Protein AF-A0A9E3NSI9-F1 (afdb_monomer)

pLDDT: mean 85.58, std 18.09, range [48.59, 98.81]

Nearest PDB structures (foldseek):
  7jq6-assembly1_A  TM=6.348E-01  e=1.529E+00  Lactococcus phage asccphi28
  7lbm-assembly1_r  TM=4.395E-01  e=1.740E+00  Homo sapiens
  5lbk-assembly2_B  TM=4.053E-01  e=9.943E+00  Arabidopsis thaliana

Sequence (102 aa):
MRRFIFSGLLVGLAVVGVSDRARAKPANVFQILTGFGAKETCSCAFVVEQSDDYCLAFGSQEGYDQVITIDRAAKTATSSFGGNVRTARFTEAQGCLIDPLP

Structure (mmCIF, N/CA/C/O backbone):
data_AF-A0A9E3NSI9-F1
#
_entry.id   AF-A0A9E3NSI9-F1
#
loop_
_atom_site.group_PDB
_atom_site.id
_atom_site.type_symbol
_atom_site.label_atom_id
_atom_site.label_alt_id
_atom_site.label_comp_id
_atom_site.label_asym_id
_atom_site.label_entity_id
_atom_site.label_seq_id
_atom_site.pdbx_PDB_ins_code
_atom_site.Cartn_x
_atom_site.Cartn_y
_atom_site.Cartn_z
_atom_site.occupancy
_atom_site.B_iso_or_equiv
_atom_site.auth_seq_id
_atom_site.auth_comp_id
_atom_site.auth_asym_id
_atom_site.auth_atom_id
_atom_site.pdbx_PDB_model_num
ATOM 1 N N . MET A 1 1 ? 18.833 38.814 35.121 1.00 48.59 1 MET A N 1
ATOM 2 C CA . MET A 1 1 ? 18.544 37.365 35.273 1.00 48.59 1 MET A CA 1
ATOM 3 C C . MET A 1 1 ? 17.462 36.834 34.322 1.00 48.59 1 MET A C 1
ATOM 5 O O . MET A 1 1 ? 17.569 35.701 33.891 1.00 48.59 1 MET A O 1
ATOM 9 N N . ARG A 1 2 ? 16.474 37.638 33.894 1.00 51.00 2 ARG A N 1
ATOM 10 C CA . ARG A 1 2 ? 15.369 37.218 32.998 1.00 51.00 2 ARG A CA 1
ATOM 11 C C . ARG A 1 2 ? 15.740 36.981 31.514 1.00 51.00 2 ARG A C 1
ATOM 13 O O . ARG A 1 2 ? 14.941 36.427 30.775 1.00 51.00 2 ARG A O 1
ATOM 20 N N . ARG A 1 3 ? 16.939 37.400 31.077 1.00 49.62 3 ARG A N 1
ATOM 21 C CA . ARG A 1 3 ? 17.411 37.316 29.675 1.00 49.62 3 ARG A CA 1
ATOM 22 C C . ARG A 1 3 ? 18.054 35.974 29.294 1.00 49.62 3 ARG A C 1
ATOM 24 O O . ARG A 1 3 ? 18.060 35.638 28.121 1.00 49.62 3 ARG A O 1
ATOM 31 N N . PHE A 1 4 ? 18.545 35.199 30.262 1.00 49.28 4 PHE A N 1
ATOM 32 C CA . PHE A 1 4 ? 19.201 33.910 29.992 1.00 49.28 4 PHE A CA 1
ATOM 33 C C . PHE A 1 4 ? 18.216 32.746 29.805 1.00 49.28 4 PHE A C 1
ATOM 35 O O . PHE A 1 4 ? 18.570 31.728 29.223 1.00 49.28 4 PHE A O 1
ATOM 42 N N . ILE A 1 5 ? 16.966 32.912 30.247 1.00 55.47 5 ILE A N 1
ATOM 43 C CA . ILE A 1 5 ? 15.930 31.872 30.167 1.00 55.47 5 ILE A CA 1
ATOM 44 C C . ILE A 1 5 ? 15.384 31.747 28.733 1.00 55.47 5 ILE A C 1
ATOM 46 O O . ILE A 1 5 ? 15.110 30.646 28.265 1.00 55.47 5 ILE A O 1
ATOM 50 N N . PHE A 1 6 ? 15.295 32.858 27.995 1.00 51.41 6 PHE A N 1
ATOM 51 C CA . PHE A 1 6 ? 14.775 32.857 26.623 1.00 51.41 6 PHE A CA 1
ATOM 52 C C . PHE A 1 6 ? 15.732 32.213 25.611 1.00 51.41 6 PHE A C 1
ATOM 54 O O . PHE A 1 6 ? 15.281 31.522 24.701 1.00 51.41 6 PHE A O 1
ATOM 61 N N . SER A 1 7 ? 17.047 32.370 25.792 1.00 53.59 7 SER A N 1
ATOM 62 C CA . SER A 1 7 ? 18.036 31.771 24.886 1.00 53.59 7 SER A CA 1
ATOM 63 C C . SER A 1 7 ? 18.140 30.251 25.041 1.00 53.59 7 SER A C 1
ATOM 65 O O . SER A 1 7 ? 18.343 29.556 24.051 1.00 53.59 7 SER A O 1
ATOM 67 N N . GLY A 1 8 ? 17.945 29.715 26.253 1.00 55.41 8 GLY A N 1
ATOM 68 C CA . GLY A 1 8 ? 17.927 28.264 26.480 1.00 55.41 8 GLY A CA 1
ATOM 69 C C . GLY A 1 8 ? 16.715 27.573 25.847 1.00 55.41 8 GLY A C 1
ATOM 70 O O . GLY A 1 8 ? 16.844 26.479 25.302 1.00 55.41 8 GLY A O 1
ATOM 71 N N . LEU A 1 9 ? 15.554 28.236 25.851 1.00 54.72 9 LEU A N 1
ATOM 72 C CA . LEU A 1 9 ? 14.319 27.701 25.271 1.00 54.72 9 LEU A CA 1
ATOM 73 C C . LEU A 1 9 ? 14.382 27.618 23.733 1.00 54.72 9 LEU A C 1
ATOM 75 O O . LEU A 1 9 ? 13.949 26.627 23.150 1.00 54.72 9 LEU A O 1
ATOM 79 N N . LEU A 1 10 ? 14.967 28.628 23.079 1.00 54.16 10 LEU A N 1
ATOM 80 C CA . LEU A 1 10 ? 15.146 28.654 21.620 1.00 54.16 10 LEU A CA 1
ATOM 81 C C . LEU A 1 10 ? 16.153 27.604 21.132 1.00 54.16 10 LEU A C 1
ATOM 83 O O . LEU A 1 10 ? 15.915 26.963 20.111 1.00 54.16 10 LEU A O 1
ATOM 87 N N . VAL A 1 11 ? 17.241 27.379 21.878 1.00 57.78 11 VAL A N 1
ATOM 88 C CA . VAL A 1 11 ? 18.192 26.299 21.571 1.00 57.78 11 VAL A CA 1
ATOM 89 C C . VAL A 1 11 ? 17.545 24.931 21.811 1.00 57.78 11 VAL A C 1
ATOM 91 O O . VAL A 1 11 ? 17.692 24.046 20.976 1.00 57.78 11 VAL A O 1
ATOM 94 N N . GLY A 1 12 ? 16.757 24.765 22.879 1.00 55.59 12 GLY A N 1
ATOM 95 C CA . GLY A 1 12 ? 16.024 23.524 23.152 1.00 55.59 12 GLY A CA 1
ATOM 96 C C . GLY A 1 12 ? 15.025 23.142 22.053 1.00 55.59 12 GLY A C 1
ATOM 97 O O . GLY A 1 12 ? 15.017 21.994 21.614 1.00 55.59 12 GLY A O 1
ATOM 98 N N . LEU A 1 13 ? 14.236 24.097 21.542 1.00 54.81 13 LEU A N 1
ATOM 99 C CA . LEU A 1 13 ? 13.312 23.841 20.425 1.00 54.81 13 LEU A CA 1
ATOM 100 C C . LEU A 1 13 ? 14.035 23.506 19.112 1.00 54.81 13 LEU A C 1
ATOM 102 O O . LEU A 1 13 ? 13.532 22.699 18.330 1.00 54.81 13 LEU A O 1
ATOM 106 N N . ALA A 1 14 ? 15.215 24.085 18.875 1.00 54.88 14 ALA A N 1
ATOM 107 C CA . ALA A 1 14 ? 15.979 23.816 17.663 1.00 54.88 14 ALA A CA 1
ATOM 108 C C . ALA A 1 14 ? 16.487 22.366 17.597 1.00 54.88 14 ALA A C 1
ATOM 110 O O . ALA A 1 14 ? 16.517 21.807 16.508 1.00 54.88 14 ALA A O 1
ATOM 111 N N . VAL A 1 15 ? 16.830 21.728 18.726 1.00 53.66 15 VAL A N 1
ATOM 112 C CA . VAL A 1 15 ? 17.347 20.341 18.735 1.00 53.66 15 VAL A CA 1
ATOM 113 C C . VAL A 1 15 ? 16.232 19.299 18.556 1.00 53.66 15 VAL A C 1
ATOM 115 O O . VAL A 1 15 ? 16.437 18.276 17.900 1.00 53.66 15 VAL A O 1
ATOM 118 N N . VAL A 1 16 ? 15.024 19.562 19.067 1.00 54.03 16 VAL A N 1
ATOM 119 C CA . VAL A 1 16 ? 13.894 18.622 18.934 1.00 54.03 16 VAL A CA 1
ATOM 120 C C . VAL A 1 16 ? 13.405 18.539 17.480 1.00 54.03 16 VAL A C 1
ATOM 122 O O . VAL A 1 16 ? 13.067 17.456 17.012 1.00 54.03 16 VAL A O 1
ATOM 125 N N . GLY A 1 17 ? 13.470 19.638 16.719 1.00 49.22 17 GLY A N 1
ATOM 126 C CA . GLY A 1 17 ? 13.023 19.679 15.319 1.00 49.22 17 GLY A CA 1
ATOM 127 C C . GLY A 1 17 ? 13.927 18.972 14.294 1.00 49.22 17 GLY A C 1
ATOM 128 O O . GLY A 1 17 ? 13.487 18.730 13.172 1.00 49.22 17 GLY A O 1
ATOM 129 N N . VAL A 1 18 ? 15.177 18.626 14.636 1.00 52.16 18 VAL A N 1
ATOM 130 C CA . VAL A 1 18 ? 16.121 17.972 13.691 1.00 52.16 18 VAL A CA 1
ATOM 131 C C . VAL A 1 18 ? 16.084 16.442 13.781 1.00 52.16 18 VAL A C 1
ATOM 133 O O . VAL A 1 18 ? 16.590 15.751 12.896 1.00 52.16 18 VAL A O 1
ATOM 136 N N . SER A 1 19 ? 15.475 15.893 14.833 1.00 52.62 19 SER A N 1
ATOM 137 C CA . SER A 1 19 ? 15.601 14.469 15.166 1.00 52.62 19 SER A CA 1
ATOM 138 C C . SER A 1 19 ? 14.873 13.533 14.190 1.00 52.62 19 SER A C 1
ATOM 140 O O . SER A 1 19 ? 15.331 12.410 13.979 1.00 52.62 19 SER A O 1
ATOM 142 N N . ASP A 1 20 ? 13.806 13.990 13.527 1.00 53.47 20 ASP A N 1
ATOM 143 C CA . ASP A 1 20 ? 13.066 13.148 12.574 1.00 53.47 20 ASP A CA 1
ATOM 144 C C . ASP A 1 20 ? 13.767 13.003 11.219 1.00 53.47 20 ASP A C 1
ATOM 146 O O . ASP A 1 20 ? 13.702 11.945 10.592 1.00 53.47 20 ASP A O 1
ATOM 150 N N . ARG A 1 21 ? 14.519 14.020 10.772 1.00 52.22 21 ARG A N 1
ATOM 151 C CA . ARG A 1 21 ? 15.259 13.927 9.500 1.00 52.22 21 ARG A CA 1
ATOM 152 C C . ARG A 1 21 ? 16.461 12.994 9.579 1.00 52.22 21 ARG A C 1
ATOM 154 O O . ARG A 1 21 ? 16.804 12.374 8.578 1.00 52.22 21 ARG A O 1
ATOM 161 N N . ALA A 1 22 ? 17.054 12.837 10.762 1.00 54.09 22 ALA A N 1
ATOM 162 C CA . ALA A 1 22 ? 18.193 11.945 10.975 1.00 54.09 22 ALA A CA 1
ATOM 163 C C . ALA A 1 22 ? 17.852 10.448 10.798 1.00 54.09 22 ALA A C 1
ATOM 165 O O . ALA A 1 22 ? 18.760 9.626 10.712 1.00 54.09 22 ALA A O 1
ATOM 166 N N . ARG A 1 23 ? 16.561 10.082 10.733 1.00 61.47 23 ARG A N 1
ATOM 167 C CA . ARG A 1 23 ? 16.087 8.693 10.578 1.00 61.47 23 ARG A CA 1
ATOM 168 C C . ARG A 1 23 ? 15.580 8.354 9.174 1.00 61.47 23 ARG A C 1
ATOM 170 O O . ARG A 1 23 ? 15.187 7.212 8.940 1.00 61.47 23 ARG A O 1
ATOM 177 N N . ALA A 1 24 ? 15.572 9.310 8.245 1.00 68.94 24 ALA A N 1
ATOM 178 C CA . ALA A 1 24 ? 15.135 9.054 6.879 1.00 68.94 24 ALA A CA 1
ATOM 179 C C . ALA A 1 24 ? 16.145 8.137 6.169 1.00 68.94 24 ALA A C 1
ATOM 181 O O . ALA A 1 24 ? 17.258 8.550 5.846 1.00 68.94 24 ALA A O 1
ATOM 182 N N . LYS A 1 25 ? 15.757 6.879 5.933 1.00 77.31 25 LYS A N 1
ATOM 183 C CA . LYS A 1 25 ? 16.538 5.961 5.100 1.00 77.31 25 LYS A CA 1
ATOM 184 C C . LYS A 1 25 ? 16.497 6.432 3.637 1.00 77.31 25 LYS A C 1
ATOM 186 O O . LYS A 1 25 ? 15.431 6.853 3.180 1.00 77.31 25 LYS A O 1
ATOM 191 N N . PRO A 1 26 ? 17.610 6.345 2.889 1.00 83.44 26 PRO A N 1
ATOM 192 C CA . PRO A 1 26 ? 17.588 6.609 1.456 1.00 83.44 26 PRO A CA 1
ATOM 193 C C . PRO A 1 26 ? 16.648 5.611 0.767 1.00 83.44 26 PRO A C 1
ATOM 195 O O . PRO A 1 26 ? 16.722 4.410 1.015 1.00 83.44 26 PRO A O 1
ATOM 198 N N . ALA A 1 27 ? 15.764 6.119 -0.090 1.00 86.06 27 ALA A N 1
ATOM 199 C CA . ALA A 1 27 ? 14.843 5.319 -0.888 1.00 86.06 27 ALA A CA 1
ATOM 200 C C . ALA A 1 27 ? 15.154 5.512 -2.370 1.00 86.06 27 ALA A C 1
ATOM 202 O O . ALA A 1 27 ? 15.372 6.641 -2.815 1.00 86.06 27 ALA A O 1
ATOM 203 N N . ASN A 1 28 ? 15.148 4.430 -3.145 1.00 91.62 28 ASN A N 1
ATOM 204 C CA . ASN A 1 28 ? 15.203 4.546 -4.599 1.00 91.62 28 ASN A CA 1
ATOM 205 C C . ASN A 1 28 ? 13.834 4.983 -5.160 1.00 91.62 28 ASN A C 1
ATOM 207 O O . ASN A 1 28 ? 12.803 4.870 -4.492 1.00 91.62 28 ASN A O 1
ATOM 211 N N . VAL A 1 29 ? 13.812 5.467 -6.405 1.00 93.06 29 VAL A N 1
ATOM 212 C CA . VAL A 1 29 ? 12.585 5.988 -7.032 1.00 93.06 29 VAL A CA 1
ATOM 213 C C . VAL A 1 29 ? 11.452 4.956 -7.082 1.00 93.06 29 VAL A C 1
ATOM 215 O O . VAL A 1 29 ? 10.301 5.309 -6.855 1.00 93.06 29 VAL A O 1
ATOM 218 N N . PHE A 1 30 ? 11.757 3.672 -7.281 1.00 94.50 30 PHE A N 1
ATOM 219 C CA . PHE A 1 30 ? 10.748 2.613 -7.337 1.00 94.50 30 PHE A CA 1
ATOM 220 C C . PHE A 1 30 ? 10.207 2.240 -5.955 1.00 94.50 30 PHE A C 1
ATOM 222 O O . PHE A 1 30 ? 9.034 1.899 -5.826 1.00 94.50 30 PHE A O 1
ATOM 229 N N . GLN A 1 31 ? 11.015 2.362 -4.901 1.00 94.38 31 GLN A N 1
ATOM 230 C CA . GLN A 1 31 ? 10.556 2.232 -3.516 1.00 94.38 31 GLN A CA 1
ATOM 231 C C . GLN A 1 31 ? 9.632 3.382 -3.110 1.00 94.38 31 GLN A C 1
ATOM 233 O O . GLN A 1 31 ? 8.729 3.166 -2.300 1.00 94.38 31 GLN A O 1
ATOM 238 N N . ILE A 1 32 ? 9.857 4.584 -3.649 1.00 93.94 32 ILE A N 1
ATOM 239 C CA . ILE A 1 32 ? 8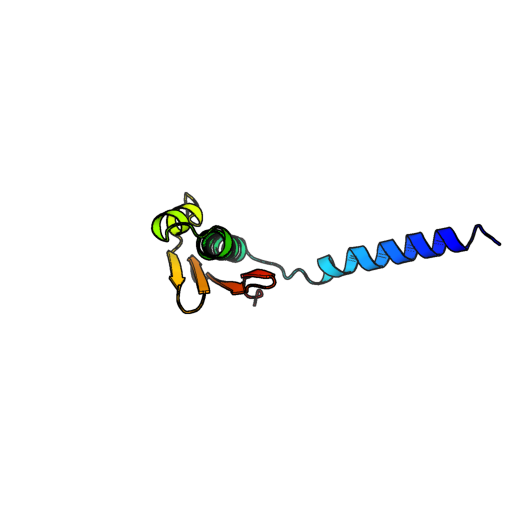.962 5.734 -3.467 1.00 93.94 32 ILE A CA 1
ATOM 240 C C . ILE A 1 32 ? 7.669 5.506 -4.249 1.00 93.94 32 ILE A C 1
ATOM 242 O O . ILE A 1 32 ? 6.599 5.613 -3.662 1.00 93.94 32 ILE A O 1
ATOM 246 N N . LEU A 1 33 ? 7.774 5.133 -5.527 1.00 95.50 33 LEU A N 1
ATOM 247 C CA . LEU A 1 33 ? 6.644 4.852 -6.416 1.00 95.50 33 LEU A CA 1
ATOM 248 C C . LEU A 1 33 ? 5.688 3.819 -5.806 1.00 95.50 33 LEU A C 1
ATOM 250 O O . LEU A 1 33 ? 4.517 4.104 -5.578 1.00 95.50 33 LEU A O 1
ATOM 254 N N . THR A 1 34 ? 6.217 2.646 -5.456 1.00 96.94 34 THR A N 1
ATOM 255 C CA . THR A 1 34 ? 5.431 1.560 -4.851 1.00 96.94 34 THR A CA 1
ATOM 256 C C . THR A 1 34 ? 4.948 1.912 -3.445 1.00 96.94 34 THR A C 1
ATOM 258 O O . THR A 1 34 ? 3.831 1.572 -3.065 1.00 96.94 34 THR A O 1
ATOM 261 N N . GLY A 1 35 ? 5.742 2.648 -2.661 1.00 96.69 35 GLY A N 1
ATOM 262 C CA . GLY A 1 35 ? 5.310 3.144 -1.353 1.00 96.69 35 GLY A CA 1
ATOM 263 C C . GLY A 1 35 ? 4.115 4.097 -1.455 1.00 96.69 35 GLY A C 1
ATOM 264 O O . GLY A 1 35 ? 3.163 3.965 -0.685 1.00 96.69 35 GLY A O 1
ATOM 265 N N . PHE A 1 36 ? 4.147 5.018 -2.420 1.00 95.88 36 PHE A N 1
ATOM 266 C CA . PHE A 1 36 ? 3.051 5.940 -2.712 1.00 95.88 36 PHE A CA 1
ATOM 267 C C . PHE A 1 36 ? 1.803 5.177 -3.157 1.00 95.88 36 PHE A C 1
ATOM 269 O O . PHE A 1 36 ? 0.762 5.307 -2.518 1.00 95.88 36 PHE A O 1
ATOM 276 N N . GLY A 1 37 ? 1.930 4.304 -4.164 1.00 97.75 37 GLY A N 1
ATOM 277 C CA . GLY A 1 37 ? 0.816 3.495 -4.663 1.00 97.75 37 GLY A CA 1
ATOM 278 C C . GLY A 1 37 ? 0.141 2.682 -3.556 1.00 97.75 37 GLY A C 1
ATOM 279 O O . GLY A 1 37 ? -1.081 2.713 -3.421 1.00 97.75 37 GLY A O 1
ATOM 280 N N . ALA A 1 38 ? 0.920 2.024 -2.690 1.00 98.38 38 ALA A N 1
ATOM 281 C CA . ALA A 1 38 ? 0.377 1.280 -1.553 1.00 98.38 38 ALA A CA 1
ATOM 282 C C . ALA A 1 38 ? -0.358 2.190 -0.548 1.00 98.38 38 ALA A C 1
ATOM 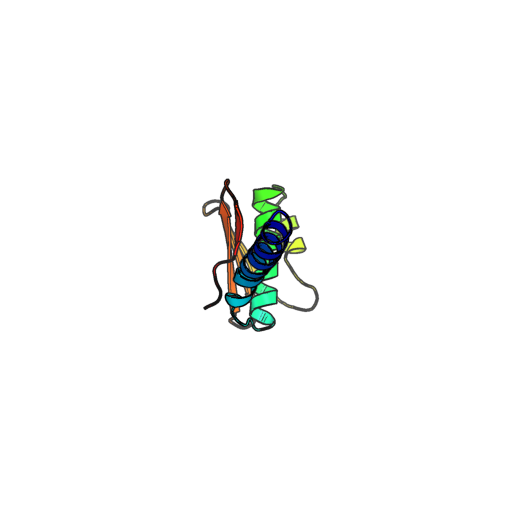284 O O . ALA A 1 38 ? -1.458 1.859 -0.101 1.00 98.38 38 ALA A O 1
ATOM 285 N N . LYS A 1 39 ? 0.219 3.345 -0.189 1.00 98.12 39 LYS A N 1
ATOM 286 C CA . LYS A 1 39 ? -0.357 4.241 0.828 1.00 98.12 39 LYS A CA 1
ATOM 287 C C . LYS A 1 39 ? -1.626 4.937 0.371 1.00 98.12 39 LYS A C 1
ATOM 289 O O . LYS A 1 39 ? -2.585 4.990 1.143 1.00 98.12 39 LYS A O 1
ATOM 294 N N . GLU A 1 40 ? -1.626 5.464 -0.845 1.00 98.25 40 GLU A N 1
ATOM 295 C CA . GLU A 1 40 ? -2.780 6.171 -1.394 1.00 98.25 40 GLU A CA 1
ATOM 296 C C . GLU A 1 40 ? -3.941 5.205 -1.627 1.00 98.25 40 GLU A C 1
ATOM 298 O O . GLU A 1 40 ? -5.064 5.492 -1.213 1.00 98.25 40 GLU A O 1
ATOM 303 N N . THR A 1 41 ? -3.663 4.001 -2.141 1.00 98.62 41 THR A N 1
ATOM 304 C CA . THR A 1 41 ? -4.683 2.947 -2.279 1.00 98.62 41 THR A CA 1
ATOM 305 C C . THR A 1 41 ? -5.256 2.540 -0.921 1.00 98.62 41 THR A C 1
ATOM 307 O O . THR A 1 41 ? -6.472 2.478 -0.758 1.00 98.62 41 THR A O 1
ATOM 310 N N . CYS A 1 42 ? -4.400 2.307 0.083 1.00 98.75 42 CYS A N 1
ATOM 311 C CA . CYS A 1 42 ? -4.845 1.979 1.440 1.00 98.75 42 CYS A CA 1
ATOM 312 C C . CYS A 1 42 ? -5.733 3.091 2.017 1.00 98.75 42 CYS A C 1
ATOM 314 O O . CYS A 1 42 ? -6.807 2.818 2.553 1.00 98.75 42 CYS A O 1
ATOM 316 N N . SER A 1 43 ? -5.299 4.350 1.901 1.00 98.62 43 SER A N 1
ATOM 317 C CA . SER A 1 43 ? -6.027 5.490 2.470 1.00 98.62 43 SER A CA 1
ATOM 318 C C . SER A 1 43 ? -7.374 5.669 1.775 1.00 98.62 43 SER A C 1
ATOM 320 O O . SER A 1 43 ? -8.396 5.838 2.433 1.00 98.62 43 SER A O 1
ATOM 322 N N . CYS A 1 44 ? -7.402 5.528 0.453 1.00 98.69 44 CYS A N 1
ATOM 323 C CA . CYS A 1 44 ? -8.632 5.517 -0.324 1.00 98.69 44 CYS A CA 1
ATOM 324 C C . CYS A 1 44 ? -9.606 4.421 0.145 1.00 98.69 44 CYS A C 1
ATOM 326 O O . CYS A 1 44 ? -10.780 4.706 0.382 1.00 98.69 44 CYS A O 1
ATOM 328 N N . ALA A 1 45 ? -9.122 3.189 0.335 1.00 98.69 45 ALA A N 1
ATOM 329 C CA . ALA A 1 45 ? -9.975 2.035 0.617 1.00 98.69 45 ALA A CA 1
ATOM 330 C C . ALA A 1 45 ? -10.469 1.960 2.071 1.00 98.69 45 ALA A C 1
ATOM 332 O O . ALA A 1 45 ? -11.575 1.469 2.304 1.00 98.69 45 ALA A O 1
ATOM 333 N N . PHE A 1 46 ? -9.664 2.414 3.039 1.00 98.56 46 PHE A N 1
ATOM 334 C CA . PHE A 1 46 ? -9.924 2.207 4.473 1.00 98.56 46 PHE A CA 1
ATOM 335 C C . PHE A 1 46 ? -10.082 3.490 5.294 1.00 98.56 46 PHE A C 1
ATOM 337 O O . PHE A 1 46 ? -10.642 3.425 6.380 1.00 98.56 46 PHE A O 1
ATOM 344 N N . VAL A 1 47 ? -9.584 4.639 4.819 1.00 98.19 47 VAL A N 1
ATOM 345 C CA . VAL A 1 47 ? -9.787 5.936 5.498 1.00 98.19 47 VAL A CA 1
ATOM 346 C C . VAL A 1 47 ? -10.956 6.684 4.866 1.00 98.19 47 VAL A C 1
ATO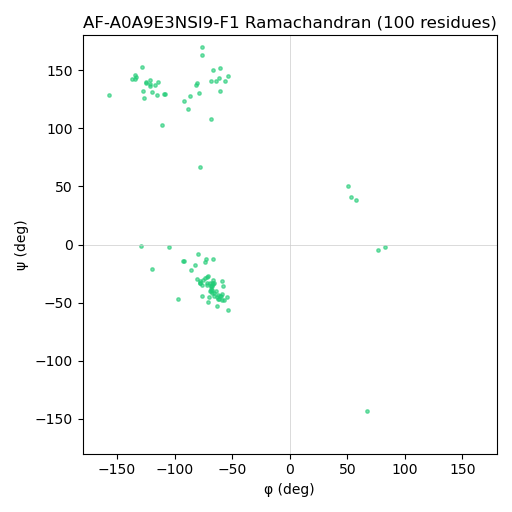M 348 O O . VAL A 1 47 ? -11.813 7.200 5.572 1.00 98.19 47 VAL A O 1
ATOM 351 N N . VAL A 1 48 ? -10.980 6.752 3.534 1.00 98.06 48 VAL A N 1
ATOM 352 C CA . VAL A 1 48 ? -12.045 7.425 2.768 1.00 98.06 48 VAL A CA 1
ATOM 353 C C . VAL A 1 48 ? -13.168 6.451 2.381 1.00 98.06 48 VAL A C 1
ATOM 355 O O . VAL A 1 48 ? -14.248 6.888 2.001 1.00 98.06 48 VAL A O 1
ATOM 358 N N . GLU A 1 49 ? -12.921 5.143 2.505 1.00 98.00 49 GLU A N 1
ATOM 359 C CA . GLU A 1 49 ? -13.890 4.062 2.270 1.00 98.00 49 GLU A CA 1
ATOM 360 C C . GLU A 1 49 ? -14.510 4.055 0.860 1.00 98.00 49 GLU A C 1
ATOM 362 O O . GLU A 1 49 ? -15.685 3.742 0.669 1.00 98.00 49 GLU A O 1
ATOM 367 N N . GLN A 1 50 ? -13.707 4.370 -0.158 1.00 98.62 50 GLN A N 1
ATOM 368 C CA . GLN A 1 50 ? -14.121 4.261 -1.560 1.00 98.62 50 GLN A CA 1
ATOM 369 C C . GLN A 1 50 ? -14.114 2.801 -2.055 1.00 98.62 50 GLN A C 1
ATOM 371 O O . GLN A 1 50 ? -13.627 1.878 -1.384 1.00 98.62 50 GLN A O 1
ATOM 376 N N . SER A 1 51 ? -14.671 2.584 -3.253 1.00 98.38 51 SER A N 1
ATOM 377 C CA . SER A 1 51 ? -14.670 1.271 -3.907 1.00 98.38 51 SER A CA 1
ATOM 378 C C . SER A 1 51 ? -13.258 0.827 -4.296 1.00 98.38 51 SER A C 1
ATOM 380 O O . SER A 1 51 ? -12.395 1.650 -4.602 1.00 98.38 51 SER A O 1
ATOM 382 N N . ASP A 1 52 ? -13.031 -0.490 -4.319 1.00 98.38 52 ASP A N 1
ATOM 383 C CA . ASP A 1 52 ? -11.720 -1.052 -4.667 1.00 98.38 52 ASP A CA 1
ATOM 384 C C . ASP A 1 52 ? -11.281 -0.637 -6.075 1.00 98.38 52 ASP A C 1
ATOM 386 O O . ASP A 1 52 ? -10.156 -0.177 -6.240 1.00 98.38 52 ASP A O 1
ATOM 390 N N . ASP A 1 53 ? -12.180 -0.689 -7.061 1.00 98.12 53 ASP A N 1
ATOM 391 C CA . ASP A 1 53 ? -11.871 -0.296 -8.442 1.00 98.12 53 ASP A CA 1
ATOM 392 C C . ASP A 1 53 ? -11.397 1.160 -8.543 1.00 98.12 53 ASP A C 1
ATOM 394 O O . ASP A 1 53 ? -10.417 1.457 -9.229 1.00 98.12 53 ASP A O 1
ATOM 398 N N . TYR A 1 54 ? -12.057 2.073 -7.821 1.00 98.06 54 TYR A N 1
ATOM 399 C CA . TYR A 1 54 ? -11.644 3.473 -7.781 1.00 98.06 54 TYR A CA 1
ATOM 400 C C . TYR A 1 54 ? -10.276 3.619 -7.111 1.00 98.06 54 TYR A C 1
ATOM 402 O O . TYR A 1 54 ? -9.412 4.333 -7.616 1.00 98.06 54 TYR A O 1
ATOM 410 N N . CYS A 1 55 ? -10.053 2.927 -5.993 1.00 98.38 55 CYS A N 1
ATOM 411 C CA . CYS A 1 55 ? -8.796 3.022 -5.260 1.00 98.38 55 CYS A CA 1
ATOM 412 C C . CYS A 1 55 ? -7.612 2.423 -6.014 1.00 98.38 55 CYS A C 1
ATOM 414 O O . CYS A 1 55 ? -6.516 2.976 -5.939 1.00 98.38 55 CYS A O 1
ATOM 416 N N . LEU A 1 56 ? -7.824 1.342 -6.767 1.00 97.75 56 LEU A N 1
ATOM 417 C CA . LEU A 1 56 ? -6.810 0.774 -7.651 1.00 97.75 56 LEU A CA 1
ATOM 418 C C . LEU A 1 56 ? -6.423 1.777 -8.742 1.00 97.75 56 LEU A C 1
ATOM 420 O O . LEU A 1 56 ? -5.239 2.041 -8.925 1.00 97.75 56 LEU A O 1
ATOM 424 N N . ALA A 1 57 ? -7.406 2.404 -9.396 1.00 95.44 57 ALA A N 1
ATOM 425 C CA . ALA A 1 57 ? -7.144 3.431 -10.402 1.00 95.44 57 ALA A CA 1
ATOM 426 C C . ALA A 1 57 ? -6.452 4.674 -9.812 1.00 95.44 57 ALA A C 1
ATOM 428 O O . ALA A 1 57 ? -5.541 5.220 -10.427 1.00 95.44 57 ALA A O 1
ATOM 429 N N . PHE A 1 58 ? -6.857 5.102 -8.614 1.00 94.94 58 PHE A N 1
ATOM 430 C CA . PHE A 1 58 ? -6.283 6.256 -7.920 1.00 94.94 58 PHE A CA 1
ATOM 431 C C . PHE A 1 58 ? -4.829 6.026 -7.483 1.00 94.94 58 PHE A C 1
ATOM 433 O O . PHE A 1 58 ? -4.005 6.937 -7.556 1.00 94.94 58 PHE A O 1
ATOM 440 N N . GLY A 1 59 ? -4.504 4.818 -7.018 1.00 94.00 59 GLY A N 1
ATOM 441 C CA . GLY A 1 59 ? -3.152 4.468 -6.585 1.00 94.00 59 GLY A CA 1
ATOM 442 C C . GLY A 1 59 ? -2.162 4.281 -7.735 1.00 94.00 59 GLY A C 1
ATOM 443 O O . GLY A 1 59 ? -0.959 4.511 -7.556 1.00 94.00 59 GLY A O 1
ATOM 444 N N . SER A 1 60 ? -2.646 3.870 -8.908 1.00 93.00 60 SER A N 1
ATOM 445 C CA . SER A 1 60 ? -1.828 3.686 -10.107 1.00 93.00 60 SER A CA 1
ATOM 446 C C . SER A 1 60 ? -1.220 5.006 -10.587 1.00 93.00 60 SER A C 1
ATOM 448 O O . SER A 1 60 ? -1.860 6.051 -10.562 1.00 93.00 60 SER A O 1
ATOM 450 N N . GLN A 1 61 ? 0.034 4.962 -11.049 1.00 88.62 61 GLN A N 1
ATOM 451 C CA . GLN A 1 61 ? 0.693 6.120 -11.667 1.00 88.62 61 GLN A CA 1
ATOM 452 C C . GLN A 1 61 ? 0.851 5.899 -13.163 1.00 88.62 61 GLN A C 1
ATOM 454 O O . GLN A 1 61 ? 1.389 4.871 -13.583 1.00 88.62 61 GLN A O 1
ATOM 459 N N . GLU A 1 62 ? 0.430 6.882 -13.955 1.00 87.25 62 GLU A N 1
ATOM 460 C CA . GLU A 1 62 ? 0.581 6.850 -15.407 1.00 87.25 62 GLU A CA 1
ATOM 461 C C . GLU A 1 62 ? 2.050 6.653 -15.815 1.00 87.25 62 GLU A C 1
ATOM 463 O O . GLU A 1 62 ? 2.975 7.193 -15.205 1.00 87.25 62 GLU A O 1
ATOM 468 N N . GLY A 1 63 ? 2.268 5.853 -16.860 1.00 87.44 63 GLY A N 1
ATOM 469 C CA . GLY A 1 63 ? 3.606 5.546 -17.372 1.00 87.44 63 GLY A CA 1
ATOM 470 C C . GLY A 1 63 ? 4.353 4.434 -16.627 1.00 87.44 63 GLY A C 1
ATOM 471 O O . GLY A 1 63 ? 5.439 4.057 -17.064 1.00 87.44 63 GLY A O 1
ATOM 472 N N . TYR A 1 64 ? 3.778 3.865 -15.562 1.00 89.44 64 TYR A N 1
ATOM 473 C CA . TYR A 1 64 ? 4.335 2.710 -14.857 1.00 89.44 64 TYR A CA 1
ATOM 474 C C . TYR A 1 64 ? 3.300 1.591 -14.739 1.00 89.44 64 TYR A C 1
ATOM 476 O O . TYR A 1 64 ? 2.225 1.795 -14.182 1.00 89.44 64 TYR A O 1
ATOM 484 N N . ASP A 1 65 ? 3.656 0.389 -15.192 1.00 91.06 65 ASP A N 1
ATOM 485 C CA . ASP A 1 65 ? 2.833 -0.817 -15.036 1.00 91.06 65 ASP A CA 1
ATOM 486 C C . ASP A 1 65 ? 2.955 -1.377 -13.606 1.00 91.06 65 ASP A C 1
ATOM 488 O O . ASP A 1 65 ? 3.611 -2.385 -13.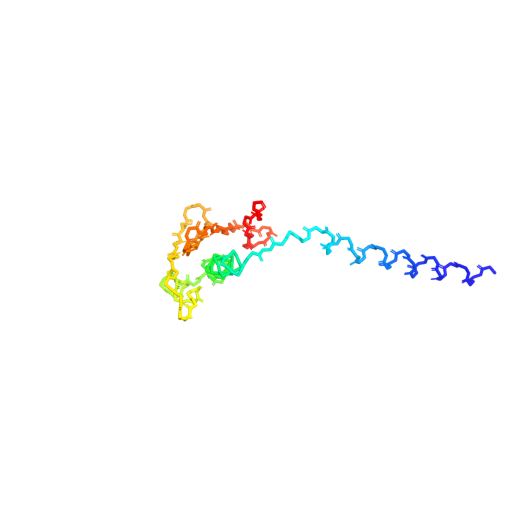338 1.00 91.06 65 ASP A O 1
ATOM 492 N N . GLN A 1 66 ? 2.438 -0.612 -12.644 1.00 94.38 66 GLN A N 1
ATOM 493 C CA . GLN A 1 66 ? 2.400 -0.991 -11.235 1.00 94.38 66 GLN A CA 1
ATOM 494 C C . GLN A 1 66 ? 1.255 -1.962 -10.982 1.00 94.38 66 GLN A C 1
ATOM 496 O O . GLN A 1 66 ? 0.103 -1.668 -11.293 1.00 94.38 66 GLN A O 1
ATOM 501 N N . VAL A 1 67 ? 1.555 -3.068 -10.308 1.00 97.38 67 VAL A N 1
ATOM 502 C CA . VAL A 1 67 ? 0.522 -3.983 -9.818 1.00 97.38 67 VAL A CA 1
ATOM 503 C C . VA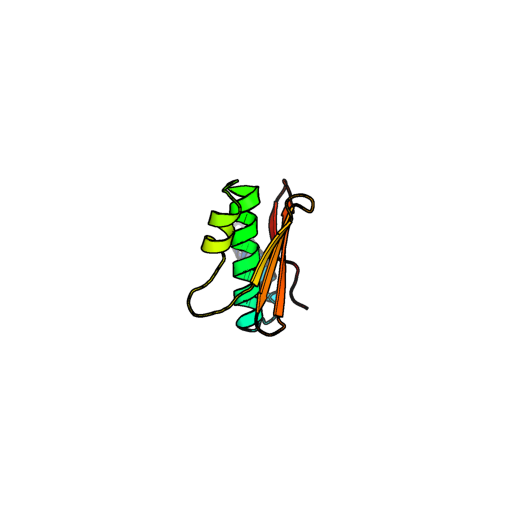L A 1 67 ? 0.146 -3.572 -8.404 1.00 97.38 67 VAL A C 1
ATOM 505 O O . VAL A 1 67 ? 1.014 -3.528 -7.529 1.00 97.38 67 VAL A O 1
ATOM 508 N N . ILE A 1 68 ? -1.138 -3.293 -8.181 1.00 98.25 68 ILE A N 1
ATOM 509 C CA . ILE A 1 68 ? -1.691 -2.916 -6.878 1.00 98.25 68 ILE A CA 1
ATOM 510 C C . ILE A 1 68 ? -2.787 -3.910 -6.485 1.00 98.25 68 ILE A C 1
ATOM 512 O O . ILE A 1 68 ? -3.599 -4.310 -7.314 1.00 98.25 68 ILE A O 1
ATOM 516 N N . THR A 1 69 ? -2.814 -4.307 -5.215 1.00 98.56 69 THR A N 1
ATOM 517 C CA . THR A 1 69 ? -3.826 -5.210 -4.650 1.00 98.56 69 THR A CA 1
ATOM 518 C C . THR A 1 69 ? -4.337 -4.689 -3.316 1.00 98.56 69 THR A C 1
ATOM 520 O O . THR A 1 69 ? -3.557 -4.147 -2.529 1.00 98.56 69 THR A O 1
ATOM 523 N N . ILE A 1 70 ? -5.617 -4.921 -3.026 1.00 98.81 70 ILE A N 1
ATOM 524 C CA . ILE A 1 70 ? -6.262 -4.577 -1.753 1.00 98.81 70 ILE A CA 1
ATOM 525 C C . ILE A 1 70 ? -6.683 -5.872 -1.055 1.00 98.81 70 ILE A C 1
ATOM 527 O O . ILE A 1 70 ? -7.364 -6.707 -1.643 1.00 98.81 70 ILE A O 1
ATOM 531 N N . ASP A 1 71 ? -6.301 -6.025 0.210 1.00 98.56 71 ASP A N 1
ATOM 532 C CA . ASP A 1 71 ? -6.796 -7.076 1.097 1.00 98.56 71 ASP A CA 1
ATOM 533 C C . ASP A 1 71 ? -7.663 -6.430 2.182 1.00 98.56 71 ASP A C 1
ATOM 535 O O . ASP A 1 71 ? -7.170 -5.817 3.137 1.00 98.56 71 ASP A O 1
ATOM 539 N N . ARG A 1 72 ? -8.983 -6.561 2.015 1.00 98.12 72 ARG A N 1
ATOM 540 C CA . ARG A 1 72 ? -9.991 -6.018 2.934 1.00 98.12 72 ARG A CA 1
ATOM 541 C C . ARG A 1 72 ? -9.961 -6.703 4.307 1.00 98.12 72 ARG A C 1
ATOM 543 O O . ARG A 1 72 ? -10.259 -6.048 5.302 1.00 98.12 72 ARG A O 1
ATOM 550 N N . ALA A 1 73 ? -9.584 -7.982 4.3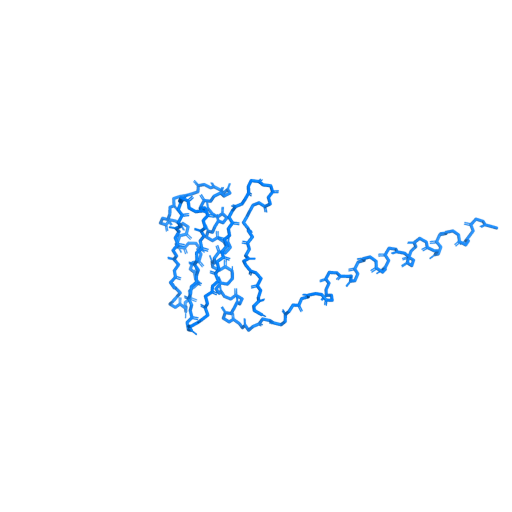81 1.00 98.06 73 ALA A N 1
ATOM 551 C CA . ALA A 1 73 ? -9.545 -8.735 5.635 1.00 98.06 73 ALA A CA 1
ATOM 552 C C . ALA A 1 73 ? -8.319 -8.353 6.477 1.00 98.06 73 ALA A C 1
ATOM 554 O O . ALA A 1 73 ? -8.440 -8.104 7.676 1.00 98.06 73 ALA A O 1
ATOM 555 N N . ALA A 1 74 ? -7.150 -8.239 5.844 1.00 98.12 74 ALA A N 1
ATOM 556 C CA . ALA A 1 74 ? -5.923 -7.789 6.501 1.00 98.12 74 ALA A CA 1
ATOM 557 C C . ALA A 1 74 ? -5.846 -6.258 6.671 1.00 98.12 74 ALA A C 1
ATOM 559 O O . ALA A 1 74 ? -4.931 -5.767 7.342 1.00 98.12 74 ALA A O 1
ATOM 560 N N . LYS A 1 75 ? -6.789 -5.517 6.072 1.00 98.44 75 LYS A N 1
ATOM 561 C CA . LYS A 1 75 ? -6.800 -4.052 5.951 1.00 98.44 75 LYS A CA 1
ATOM 562 C C . LYS A 1 75 ? -5.476 -3.508 5.398 1.00 98.44 75 LYS A C 1
ATOM 564 O O . LYS A 1 75 ? -4.845 -2.626 5.987 1.00 98.44 75 LYS A O 1
ATOM 569 N N . THR A 1 76 ? -5.025 -4.077 4.283 1.00 98.69 76 THR A N 1
ATOM 570 C CA . THR A 1 76 ? -3.763 -3.705 3.626 1.00 98.69 76 THR A CA 1
ATOM 571 C C . THR A 1 76 ? -3.942 -3.408 2.149 1.00 98.69 76 THR A C 1
ATOM 573 O O . THR A 1 76 ? -4.808 -3.984 1.497 1.00 98.69 76 THR A O 1
ATOM 576 N N . ALA A 1 77 ? -3.066 -2.567 1.607 1.00 98.69 77 ALA A N 1
ATOM 577 C CA . ALA A 1 77 ? -2.843 -2.464 0.171 1.00 98.69 77 ALA A CA 1
ATOM 578 C C . ALA A 1 77 ? -1.359 -2.674 -0.144 1.00 98.69 77 ALA A C 1
ATOM 580 O O . ALA A 1 77 ? -0.489 -2.169 0.568 1.00 98.69 77 ALA A O 1
ATOM 581 N N . THR A 1 78 ? -1.074 -3.406 -1.214 1.00 98.56 78 THR A N 1
ATOM 582 C CA . THR A 1 78 ? 0.285 -3.727 -1.664 1.00 98.56 78 THR A CA 1
ATOM 583 C C . THR A 1 78 ? 0.468 -3.218 -3.080 1.00 98.56 78 THR A C 1
ATOM 585 O O . THR A 1 78 ? -0.413 -3.392 -3.914 1.00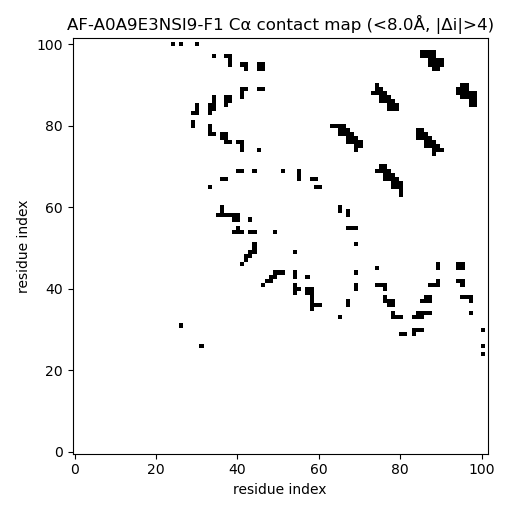 98.56 78 THR A O 1
ATOM 588 N N . SER A 1 79 ? 1.610 -2.593 -3.348 1.00 98.12 79 SER A N 1
ATOM 589 C CA . SER A 1 79 ? 2.011 -2.135 -4.677 1.00 98.12 79 SER A CA 1
ATOM 590 C C . SER A 1 79 ? 3.374 -2.717 -5.032 1.00 98.12 79 SER A C 1
ATOM 592 O O . SER A 1 79 ? 4.268 -2.805 -4.181 1.00 98.12 79 SER A O 1
ATOM 594 N N . SER A 1 80 ? 3.535 -3.126 -6.288 1.00 97.12 80 SER A N 1
ATOM 595 C CA . SER A 1 80 ? 4.778 -3.691 -6.796 1.00 97.12 80 SER A CA 1
ATOM 596 C C . SER A 1 80 ? 5.152 -3.172 -8.182 1.00 97.12 80 SER A C 1
ATOM 598 O O . SER A 1 80 ? 4.296 -2.958 -9.040 1.00 97.12 80 SER A O 1
ATOM 600 N N . PHE A 1 81 ? 6.454 -2.970 -8.386 1.00 96.25 81 PHE A N 1
ATOM 601 C CA . PHE A 1 81 ? 7.041 -2.572 -9.663 1.00 96.25 81 PHE A CA 1
ATOM 602 C C . PHE A 1 81 ? 8.520 -2.959 -9.725 1.00 96.25 81 PHE A C 1
ATOM 604 O O . PHE A 1 81 ? 9.294 -2.630 -8.822 1.00 96.25 81 PHE A O 1
ATOM 611 N N . GLY A 1 82 ? 8.933 -3.643 -10.796 1.00 92.25 82 GLY A N 1
ATOM 612 C CA . GLY A 1 82 ? 10.346 -3.961 -11.043 1.00 92.25 82 GLY A CA 1
ATOM 613 C C . GLY A 1 82 ? 11.042 -4.654 -9.862 1.00 92.25 82 GLY A C 1
ATOM 614 O O . GLY A 1 82 ? 12.151 -4.274 -9.496 1.00 92.25 82 GLY A O 1
ATOM 615 N N . GLY A 1 83 ? 10.359 -5.595 -9.198 1.00 93.00 83 GLY A N 1
ATOM 616 C CA . GLY A 1 83 ? 10.868 -6.315 -8.020 1.00 93.00 83 GLY A CA 1
ATOM 617 C C . GLY A 1 83 ? 10.848 -5.529 -6.700 1.00 93.00 83 GLY A C 1
ATOM 618 O O . GLY A 1 83 ? 11.145 -6.098 -5.653 1.00 93.00 83 GLY A O 1
ATOM 619 N N . ASN A 1 84 ? 10.472 -4.248 -6.713 1.00 95.06 84 ASN A N 1
ATOM 620 C CA . ASN A 1 84 ? 10.228 -3.475 -5.497 1.00 95.06 84 ASN A CA 1
ATOM 621 C C . ASN A 1 84 ? 8.779 -3.703 -5.074 1.00 95.06 84 ASN A C 1
ATOM 623 O O . ASN A 1 84 ? 7.872 -3.528 -5.883 1.00 95.06 84 ASN A O 1
ATOM 627 N N . VAL A 1 85 ? 8.564 -4.094 -3.821 1.00 96.88 85 VAL A N 1
ATOM 628 C CA . VAL A 1 85 ? 7.233 -4.342 -3.257 1.00 96.88 85 VAL A CA 1
ATOM 629 C C . VAL A 1 85 ? 7.109 -3.548 -1.972 1.00 96.88 85 VAL A C 1
ATOM 631 O O . VAL A 1 85 ? 8.013 -3.587 -1.134 1.00 96.88 85 VAL A O 1
ATOM 634 N N . ARG A 1 86 ? 6.003 -2.825 -1.813 1.00 97.12 86 ARG A N 1
ATOM 635 C CA . ARG A 1 86 ? 5.681 -2.095 -0.586 1.00 97.12 86 ARG A CA 1
ATOM 636 C C . ARG A 1 86 ? 4.235 -2.349 -0.206 1.00 97.12 86 ARG A C 1
ATOM 638 O O . ARG A 1 86 ? 3.363 -2.410 -1.068 1.00 97.12 86 ARG A O 1
ATOM 645 N N . THR A 1 87 ? 3.997 -2.457 1.092 1.00 98.44 87 THR A N 1
ATOM 646 C CA . THR A 1 87 ? 2.667 -2.654 1.661 1.00 98.44 87 THR A CA 1
ATOM 647 C C . THR A 1 87 ? 2.364 -1.517 2.619 1.00 98.44 87 THR A C 1
ATOM 649 O O . THR A 1 87 ? 3.244 -1.045 3.340 1.00 98.44 87 THR A O 1
ATOM 652 N N . ALA A 1 88 ? 1.118 -1.064 2.602 1.00 98.62 88 ALA A N 1
ATOM 653 C CA . ALA A 1 88 ? 0.560 -0.182 3.603 1.00 98.62 88 ALA A CA 1
ATOM 654 C C . ALA A 1 88 ? -0.546 -0.908 4.367 1.00 98.62 88 ALA A C 1
ATOM 656 O O . ALA A 1 88 ? -1.341 -1.641 3.778 1.00 98.62 88 ALA A O 1
ATOM 657 N N . ARG A 1 89 ? -0.596 -0.692 5.681 1.00 98.56 89 ARG A N 1
ATOM 658 C CA . ARG A 1 89 ? -1.592 -1.265 6.585 1.00 98.56 89 ARG A CA 1
ATOM 659 C C . ARG A 1 89 ? -2.377 -0.162 7.260 1.00 98.56 89 ARG A C 1
ATOM 661 O O . ARG A 1 89 ? -1.795 0.771 7.813 1.00 98.56 89 ARG A O 1
ATOM 668 N N . PHE A 1 90 ? -3.692 -0.302 7.241 1.00 98.56 90 PHE A N 1
ATOM 669 C CA . PHE A 1 90 ? -4.575 0.572 7.982 1.00 98.56 90 PHE A CA 1
ATOM 670 C C . PHE A 1 90 ? -4.666 0.143 9.448 1.00 98.56 90 PHE A C 1
ATOM 672 O O . PHE A 1 90 ? -4.807 -1.038 9.773 1.00 98.56 90 PHE A O 1
ATOM 679 N N . THR A 1 91 ? -4.630 1.132 10.333 1.00 97.44 91 THR A N 1
ATOM 680 C CA . THR A 1 91 ? -4.965 0.996 11.748 1.00 97.44 91 THR A CA 1
ATOM 681 C C . THR A 1 91 ? -5.881 2.147 12.146 1.00 97.44 91 THR A C 1
ATOM 683 O O . THR A 1 91 ? -5.676 3.276 11.705 1.00 97.44 91 THR A O 1
ATOM 686 N N . GLU A 1 92 ? -6.845 1.891 13.028 1.00 95.31 92 GLU A N 1
ATOM 687 C CA . GLU A 1 92 ? -7.793 2.924 13.481 1.00 95.31 92 GLU A CA 1
ATOM 688 C C . GLU A 1 92 ? -7.083 4.128 14.134 1.00 95.31 92 GLU A C 1
ATOM 690 O O . GLU A 1 92 ? -7.536 5.262 14.039 1.00 95.31 92 GLU A O 1
ATOM 695 N N . ALA A 1 93 ? -5.940 3.895 14.788 1.00 96.06 93 ALA A N 1
ATOM 696 C CA . ALA A 1 93 ? -5.218 4.931 15.523 1.00 96.06 93 ALA A CA 1
ATOM 697 C C . ALA A 1 93 ? -4.356 5.846 14.635 1.00 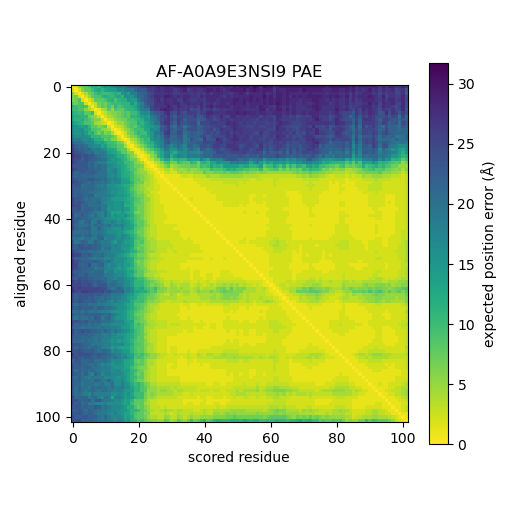96.06 93 ALA A C 1
ATOM 699 O O . ALA A 1 93 ? -4.101 6.988 15.011 1.00 96.06 93 ALA A O 1
ATOM 700 N N . GLN A 1 94 ? -3.846 5.345 13.505 1.00 94.44 94 GLN A N 1
ATOM 701 C CA . GLN A 1 94 ? -2.816 6.043 12.717 1.00 94.44 94 GLN A CA 1
ATOM 702 C C . GLN A 1 94 ? -3.158 6.163 11.226 1.00 94.44 94 GLN A C 1
ATOM 704 O O . GLN A 1 94 ? -2.380 6.741 10.465 1.00 94.44 94 GLN A O 1
ATOM 709 N N . GLY A 1 95 ? -4.297 5.622 10.791 1.00 96.81 95 GLY A N 1
ATOM 710 C CA . GLY A 1 95 ? -4.631 5.496 9.378 1.00 96.81 95 GLY A CA 1
ATOM 711 C C . GLY A 1 95 ? -3.705 4.503 8.674 1.00 96.81 95 GLY A C 1
ATOM 712 O O . GLY A 1 95 ? -3.318 3.483 9.250 1.00 96.81 95 GLY A O 1
ATOM 713 N N . CYS A 1 96 ? -3.356 4.793 7.420 1.00 98.06 96 CYS A N 1
ATOM 714 C CA . CYS A 1 96 ? -2.518 3.926 6.594 1.00 98.06 96 CYS A CA 1
ATOM 715 C C . CYS A 1 96 ? -1.021 4.206 6.754 1.00 98.06 96 CYS A C 1
ATOM 717 O O . CYS A 1 96 ? -0.511 5.268 6.376 1.00 98.06 96 CYS A O 1
ATOM 719 N N . LEU A 1 97 ? -0.303 3.204 7.256 1.00 97.31 97 LEU A N 1
ATOM 720 C CA . LEU A 1 97 ? 1.143 3.224 7.450 1.00 97.31 97 LEU A CA 1
ATOM 721 C C . LEU A 1 97 ? 1.825 2.305 6.444 1.00 97.31 97 LEU A C 1
ATOM 723 O O . LEU A 1 97 ? 1.446 1.146 6.324 1.00 97.31 97 LEU A O 1
ATOM 727 N N . ILE A 1 98 ? 2.839 2.816 5.744 1.00 95.50 98 ILE A N 1
ATOM 728 C CA . ILE A 1 98 ? 3.680 2.011 4.848 1.00 95.50 98 ILE A CA 1
ATOM 729 C C . ILE A 1 98 ? 4.723 1.279 5.691 1.00 95.50 98 ILE A C 1
ATOM 731 O O . ILE A 1 98 ? 5.337 1.890 6.569 1.00 95.50 98 ILE A O 1
ATOM 735 N N . ASP A 1 99 ? 4.977 0.015 5.368 1.00 90.94 99 ASP A N 1
ATOM 736 C CA . ASP A 1 99 ? 6.072 -0.758 5.947 1.00 90.94 99 ASP A CA 1
ATOM 737 C C . ASP A 1 99 ? 7.415 -0.021 5.797 1.00 90.94 99 ASP A C 1
ATOM 739 O O . ASP A 1 99 ? 7.647 0.653 4.784 1.00 90.94 99 ASP A O 1
ATOM 743 N N . PRO A 1 100 ? 8.328 -0.128 6.776 1.00 88.56 100 PRO A N 1
ATOM 744 C CA . PRO A 1 100 ? 9.617 0.547 6.719 1.00 88.56 100 PRO A CA 1
ATOM 745 C C . PRO A 1 100 ? 10.441 0.101 5.506 1.00 88.56 100 PRO A C 1
ATOM 747 O O . PRO A 1 100 ? 10.312 -1.013 5.002 1.00 88.56 100 PRO A O 1
ATOM 750 N N . LEU A 1 101 ? 11.311 0.996 5.034 1.00 84.62 101 LEU A N 1
ATOM 751 C CA . LEU A 1 101 ? 12.302 0.643 4.019 1.00 84.62 101 LEU A CA 1
ATOM 752 C C . LEU A 1 101 ? 13.239 -0.450 4.570 1.00 84.62 101 LEU A C 1
ATOM 754 O O . LEU A 1 101 ? 13.576 -0.376 5.763 1.00 84.62 101 LEU A O 1
ATOM 758 N N . PRO A 1 102 ? 13.673 -1.413 3.731 1.00 74.00 102 PRO A N 1
ATOM 759 C CA . PRO A 1 102 ? 14.704 -2.379 4.106 1.00 74.00 102 PRO A CA 1
ATOM 760 C C 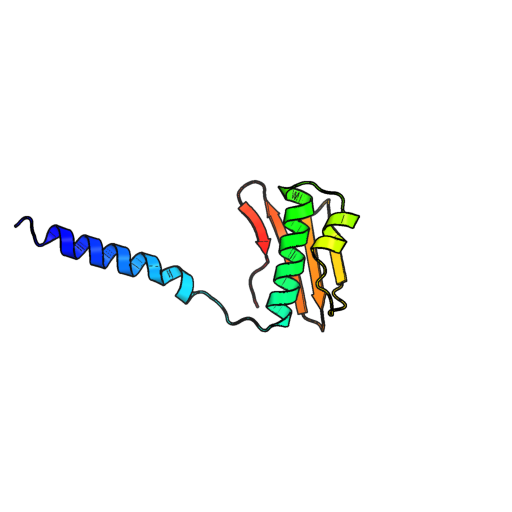. PRO A 1 102 ? 15.968 -1.691 4.650 1.00 74.00 102 PRO A C 1
ATOM 762 O O . PRO A 1 102 ? 16.242 -0.517 4.311 1.00 74.00 102 PRO A O 1
#

Mean predicted aligned error: 9.29 Å

Solvent-accessible surface area (backbone atoms only — not comparable to full-atom values): 5819 Å² total; per-residue (Å²): 125,81,72,65,61,59,59,55,52,55,55,53,55,57,58,65,72,51,58,69,67,78,66,65,74,91,71,56,72,54,54,48,52,17,37,48,24,4,28,49,22,24,31,32,43,72,72,69,59,47,55,65,72,58,18,50,62,66,23,51,54,91,98,50,92,57,52,68,50,76,39,81,89,78,36,30,12,36,11,32,41,96,92,34,72,29,44,9,38,57,41,96,91,74,43,48,44,59,64,79,81,133

Foldseek 3Di:
DVVVVVVVVVVVVVVVVCVVVVPDDDDDPQLVLFQQLFQQLLCVCPVVNDDNVVSNVVSDDPPFPKDWDADPVQSKIWIDGPHRIKMWHQDPVPGTDIDDDD

Secondary structure (DSSP, 8-state):
-TTHHHHHHHHHHHHHTTTTGGG-----HHHHHHHHHHHHHHIIIIIS---HHHHHHHH--TTS--EEEEETTTTEEEEEETTEEEEEEEETTTEEEEPPP-

Radius of gyration: 19.04 Å; Cα contacts (8 Å, |Δi|>4): 154; chains: 1; bounding box: 34×46×53 Å